Protein AF-A0A954MIV6-F1 (afdb_monomer)

Structure (mmCIF, N/CA/C/O backbone):
data_AF-A0A954MIV6-F1
#
_entry.id   AF-A0A954MIV6-F1
#
loop_
_atom_site.group_PDB
_atom_site.id
_atom_site.type_symbol
_atom_site.label_atom_id
_atom_site.label_alt_id
_atom_site.label_comp_id
_atom_site.label_asym_id
_atom_site.label_entity_id
_atom_site.label_seq_id
_atom_site.pdbx_PDB_ins_code
_atom_site.Cartn_x
_atom_site.Cartn_y
_atom_site.Cartn_z
_atom_site.occupancy
_atom_site.B_iso_or_equiv
_atom_site.auth_seq_id
_atom_site.auth_comp_id
_atom_site.auth_asym_id
_atom_site.auth_atom_id
_atom_site.pdbx_PDB_model_num
ATOM 1 N N . MET A 1 1 ? 10.932 -16.210 3.786 1.00 71.81 1 MET A N 1
ATOM 2 C CA . MET A 1 1 ? 9.570 -15.632 3.688 1.00 71.81 1 MET A CA 1
ATOM 3 C C . MET A 1 1 ? 9.757 -14.130 3.556 1.00 71.81 1 MET A C 1
ATOM 5 O O . MET A 1 1 ? 10.666 -13.630 4.207 1.00 71.81 1 MET A O 1
ATOM 9 N N . PRO A 1 2 ? 9.022 -13.441 2.677 1.00 82.50 2 PRO A N 1
ATOM 10 C CA . PRO A 1 2 ? 9.177 -12.001 2.516 1.00 82.50 2 PRO A CA 1
ATOM 11 C C . PRO A 1 2 ? 8.599 -11.240 3.714 1.00 82.50 2 PRO A C 1
ATOM 13 O O . PRO A 1 2 ? 7.556 -11.612 4.259 1.00 82.50 2 PRO A O 1
ATOM 16 N N . THR A 1 3 ? 9.276 -10.167 4.100 1.00 88.56 3 THR A N 1
ATOM 17 C CA . THR A 1 3 ? 8.711 -9.108 4.937 1.00 88.56 3 THR A CA 1
ATOM 18 C C . THR A 1 3 ? 7.899 -8.179 4.045 1.00 88.56 3 THR A C 1
ATOM 20 O O . THR A 1 3 ? 8.273 -7.927 2.897 1.00 88.56 3 THR A O 1
ATOM 23 N N . TYR A 1 4 ? 6.760 -7.717 4.544 1.00 90.25 4 TYR A N 1
ATOM 24 C CA . TYR A 1 4 ? 5.925 -6.754 3.845 1.00 90.25 4 TYR A CA 1
ATOM 25 C C . TYR A 1 4 ? 5.681 -5.535 4.711 1.00 90.25 4 TYR A C 1
ATOM 27 O O . TYR A 1 4 ? 5.362 -5.664 5.893 1.00 90.25 4 TYR A O 1
ATOM 35 N N . ASP A 1 5 ? 5.714 -4.381 4.065 1.00 91.56 5 ASP A N 1
ATOM 36 C CA . ASP A 1 5 ? 5.389 -3.107 4.681 1.00 91.56 5 ASP A CA 1
ATOM 37 C C . ASP A 1 5 ? 3.873 -2.919 4.689 1.00 91.56 5 ASP A C 1
ATOM 39 O O . ASP A 1 5 ? 3.178 -3.202 3.707 1.00 91.56 5 ASP A O 1
ATOM 43 N N . TYR A 1 6 ? 3.339 -2.426 5.795 1.00 92.56 6 TYR A N 1
ATOM 44 C CA . TYR A 1 6 ? 1.932 -2.102 5.961 1.00 92.56 6 TYR A CA 1
ATOM 45 C C . TYR A 1 6 ? 1.775 -0.663 6.438 1.00 92.56 6 TYR A C 1
ATOM 47 O O . TYR A 1 6 ? 2.549 -0.182 7.255 1.00 92.56 6 TYR A O 1
ATOM 55 N N . GLU A 1 7 ? 0.731 0.012 5.960 1.00 93.06 7 GLU A N 1
ATOM 56 C CA . GLU A 1 7 ? 0.286 1.314 6.451 1.00 93.06 7 GLU A CA 1
ATOM 57 C C . GLU A 1 7 ? -1.177 1.237 6.883 1.00 93.06 7 GLU A C 1
ATOM 59 O O . GLU A 1 7 ? -2.042 0.710 6.175 1.00 93.06 7 GLU A O 1
ATOM 64 N N . CYS A 1 8 ? -1.494 1.817 8.039 1.00 94.25 8 CYS A N 1
ATOM 65 C CA . CYS A 1 8 ? -2.877 2.031 8.433 1.00 94.25 8 CYS A CA 1
ATOM 66 C C . CYS A 1 8 ? -3.419 3.345 7.860 1.00 94.25 8 CYS A C 1
ATOM 68 O O . CYS A 1 8 ? -2.977 4.425 8.238 1.00 94.25 8 CYS A O 1
ATOM 70 N N . GLN A 1 9 ? -4.494 3.288 7.072 1.00 93.25 9 GLN A N 1
ATOM 71 C CA . GLN A 1 9 ? -5.155 4.495 6.550 1.00 93.25 9 GLN A CA 1
ATOM 72 C C . GLN A 1 9 ? -5.870 5.334 7.631 1.00 93.25 9 GLN A C 1
ATOM 74 O O . GLN A 1 9 ? -6.328 6.434 7.342 1.00 93.25 9 GLN A O 1
ATOM 79 N N . ALA A 1 10 ? -6.021 4.826 8.863 1.00 92.12 10 ALA A N 1
ATOM 80 C CA . ALA A 1 10 ? -6.712 5.535 9.945 1.00 92.12 10 ALA A CA 1
ATOM 81 C C . ALA A 1 10 ? -5.777 6.355 10.843 1.00 92.12 10 ALA A C 1
ATOM 83 O O . ALA A 1 10 ? -6.129 7.469 11.212 1.00 92.12 10 ALA A O 1
ATOM 84 N N . CYS A 1 11 ? -4.635 5.786 11.233 1.00 92.75 11 CYS A N 1
ATOM 85 C CA . CYS A 1 11 ? -3.666 6.429 12.128 1.00 92.75 11 CYS A CA 1
ATOM 86 C C . CYS A 1 11 ? -2.315 6.702 11.461 1.00 92.75 11 CYS A C 1
ATOM 88 O O . CYS A 1 11 ? -1.423 7.220 12.119 1.00 92.75 11 CYS A O 1
ATOM 90 N N . LYS A 1 12 ? -2.153 6.339 10.180 1.00 92.88 12 LYS A N 1
ATOM 91 C CA . LYS A 1 12 ? -0.918 6.502 9.396 1.00 92.88 12 LYS A CA 1
ATOM 92 C C . LYS A 1 12 ? 0.314 5.814 9.987 1.00 92.88 12 LYS A C 1
ATOM 94 O O . LYS A 1 12 ? 1.430 6.075 9.562 1.00 92.88 12 LYS A O 1
ATOM 99 N N . HIS A 1 13 ? 0.108 4.881 10.913 1.00 93.12 13 HIS A N 1
ATOM 100 C CA . HIS A 1 13 ? 1.173 4.034 1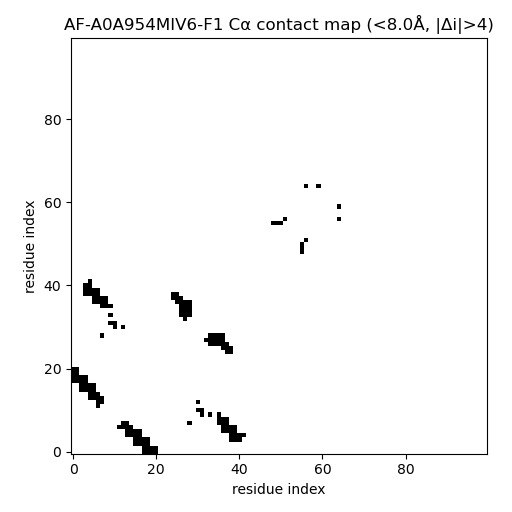1.421 1.00 93.12 13 HIS A CA 1
ATOM 101 C C . HIS A 1 13 ? 1.643 3.058 10.340 1.00 93.12 13 HIS A C 1
ATOM 103 O O . HIS A 1 13 ? 0.809 2.396 9.707 1.00 93.12 13 HIS A O 1
ATOM 109 N N . GLN A 1 14 ? 2.960 2.979 10.163 1.00 93.50 14 GLN A N 1
ATOM 110 C CA . GLN A 1 14 ? 3.630 2.064 9.252 1.00 93.50 14 GLN A CA 1
ATOM 111 C C . GLN A 1 14 ? 4.399 1.011 10.049 1.00 93.50 14 GLN A C 1
ATOM 113 O O . GLN A 1 14 ? 5.041 1.348 11.043 1.00 93.50 14 GLN A O 1
ATOM 118 N N . TRP A 1 15 ? 4.319 -0.248 9.626 1.00 93.00 15 TRP A N 1
ATOM 119 C CA . TRP A 1 15 ? 5.036 -1.354 10.258 1.00 93.00 15 TRP A CA 1
ATOM 120 C C . TRP A 1 15 ? 5.401 -2.428 9.239 1.00 93.00 15 TRP A C 1
ATOM 122 O O . TRP A 1 15 ? 4.745 -2.569 8.206 1.00 93.00 15 TRP A O 1
ATOM 132 N N . GLU A 1 16 ? 6.427 -3.206 9.559 1.00 92.25 16 GLU A N 1
ATOM 133 C CA . GLU A 1 16 ? 6.831 -4.372 8.781 1.00 92.25 16 GLU A CA 1
ATOM 134 C C . GLU A 1 16 ? 6.283 -5.642 9.427 1.00 92.25 16 GLU A C 1
ATOM 136 O O . GLU A 1 16 ? 6.298 -5.793 10.649 1.00 92.25 16 GLU A O 1
ATOM 141 N N . GLU A 1 17 ? 5.808 -6.575 8.607 1.00 90.25 17 GLU A N 1
ATOM 142 C CA . GLU A 1 17 ? 5.317 -7.864 9.082 1.00 90.25 17 GLU A CA 1
ATOM 143 C C . GLU A 1 17 ? 5.826 -9.006 8.208 1.00 90.25 17 GLU A C 1
ATOM 145 O O . GLU A 1 17 ? 5.820 -8.946 6.972 1.00 90.25 17 GLU A O 1
ATOM 150 N N . PHE A 1 18 ? 6.228 -10.094 8.858 1.00 90.25 18 PHE A N 1
ATOM 151 C CA . PHE A 1 18 ? 6.699 -11.286 8.176 1.00 90.25 18 PHE A CA 1
ATOM 152 C C . PHE A 1 18 ? 5.513 -12.153 7.752 1.00 90.25 18 PHE A C 1
ATOM 154 O O . PHE A 1 18 ? 4.819 -12.741 8.582 1.00 90.25 18 PHE A O 1
ATOM 161 N N . GLN A 1 19 ? 5.270 -12.268 6.443 1.00 89.19 19 GLN A N 1
ATOM 162 C CA . GLN A 1 19 ? 4.095 -12.977 5.944 1.00 89.19 19 GLN A CA 1
ATOM 163 C C . GLN A 1 19 ? 4.427 -13.968 4.827 1.00 89.19 19 GLN A C 1
ATOM 165 O O . GLN A 1 19 ? 5.271 -13.746 3.961 1.00 89.19 19 GLN A O 1
ATOM 170 N N . SER A 1 20 ? 3.704 -15.091 4.813 1.00 88.75 20 SER A N 1
ATOM 171 C CA . SER A 1 20 ? 3.744 -16.018 3.683 1.00 88.75 20 SER A CA 1
ATOM 172 C C . SER A 1 20 ? 3.168 -15.360 2.437 1.00 88.75 20 SER A C 1
ATOM 174 O O . SER A 1 20 ? 2.110 -14.741 2.506 1.00 88.75 20 SER A O 1
ATOM 176 N N . ILE A 1 21 ? 3.766 -15.622 1.275 1.00 85.38 21 ILE A N 1
ATOM 177 C CA . ILE A 1 21 ? 3.223 -15.199 -0.028 1.00 85.38 21 ILE A CA 1
ATOM 178 C C . ILE A 1 21 ? 1.795 -15.732 -0.243 1.00 85.38 21 ILE A C 1
ATOM 180 O O . ILE A 1 21 ? 0.980 -15.080 -0.889 1.00 85.38 21 ILE A O 1
ATOM 184 N N . LYS A 1 22 ? 1.475 -16.910 0.312 1.00 88.31 22 LYS A N 1
ATOM 185 C CA . LYS A 1 22 ? 0.152 -17.546 0.189 1.00 88.31 22 LYS A CA 1
ATOM 186 C C . LYS A 1 22 ? -0.866 -17.065 1.230 1.00 88.31 22 LYS A C 1
ATOM 188 O O . LYS A 1 22 ? -2.035 -17.436 1.147 1.00 88.31 22 LYS A O 1
ATOM 193 N N . ALA A 1 23 ? -0.438 -16.312 2.241 1.00 86.25 23 ALA A N 1
ATOM 194 C CA . ALA A 1 23 ? -1.327 -15.880 3.311 1.00 86.25 23 ALA A CA 1
ATOM 195 C C . ALA A 1 23 ? -2.143 -14.647 2.894 1.00 86.25 23 ALA A C 1
ATOM 197 O O . ALA A 1 23 ? -1.733 -13.848 2.054 1.00 86.25 23 ALA A O 1
ATOM 198 N N . LYS A 1 24 ? -3.329 -14.497 3.494 1.00 87.75 24 LYS A N 1
ATOM 199 C CA . LYS A 1 24 ? -4.192 -13.331 3.265 1.00 87.75 24 LYS A CA 1
ATOM 200 C C . LYS A 1 24 ? -3.578 -12.087 3.920 1.00 87.75 24 LYS A C 1
ATOM 202 O O . LYS A 1 24 ? -3.095 -12.199 5.044 1.00 87.75 24 LYS A O 1
ATOM 207 N N . PRO A 1 25 ? -3.649 -10.905 3.285 1.00 86.94 25 PRO A N 1
ATOM 208 C CA . PRO A 1 25 ? -3.095 -9.676 3.843 1.00 86.94 25 PRO A CA 1
ATOM 209 C C . PRO A 1 25 ? -3.782 -9.295 5.157 1.00 86.94 25 PRO A C 1
ATOM 211 O O . PRO A 1 25 ? -4.990 -9.495 5.331 1.00 86.94 25 PRO A O 1
ATOM 214 N N . ILE A 1 26 ? -3.004 -8.727 6.074 1.00 88.56 26 ILE A N 1
ATOM 215 C CA . ILE A 1 26 ? -3.502 -8.286 7.377 1.00 88.56 26 ILE A CA 1
ATOM 216 C C . ILE A 1 26 ? -4.326 -7.018 7.185 1.00 88.56 26 ILE A C 1
ATOM 218 O O . ILE A 1 26 ? -3.916 -6.091 6.495 1.00 88.56 26 ILE A O 1
ATOM 222 N N . LYS A 1 27 ? -5.515 -6.991 7.794 1.00 91.31 27 LYS A N 1
ATOM 223 C CA . LYS A 1 27 ? -6.423 -5.835 7.744 1.00 91.31 27 LYS A CA 1
ATOM 224 C C . LYS A 1 27 ? -6.425 -5.026 9.036 1.00 91.31 27 LYS A C 1
ATOM 226 O O . LYS A 1 27 ? -6.773 -3.850 8.999 1.00 91.31 27 LYS A O 1
ATOM 231 N N . LYS A 1 28 ? -6.052 -5.640 10.160 1.00 92.06 28 LYS A N 1
ATOM 232 C CA . LYS A 1 28 ? -6.098 -5.032 11.491 1.00 92.06 28 LYS A CA 1
ATOM 233 C C . LYS A 1 28 ? -4.797 -4.290 11.779 1.00 92.06 28 LYS A C 1
ATOM 235 O O . LYS A 1 28 ? -3.724 -4.859 11.631 1.00 92.06 28 LYS A O 1
ATOM 240 N N . CYS A 1 29 ? -4.905 -3.034 12.190 1.00 92.88 29 CYS A N 1
ATOM 241 C CA . CYS A 1 29 ? -3.760 -2.255 12.646 1.00 92.88 29 CYS A CA 1
ATOM 242 C C . CYS A 1 29 ? -3.404 -2.616 14.103 1.00 92.88 29 CYS A C 1
ATOM 244 O O . CYS A 1 29 ? -4.327 -2.667 14.924 1.00 92.88 29 CYS A O 1
ATOM 246 N N . PRO A 1 30 ? -2.116 -2.835 14.434 1.00 91.44 30 PRO A N 1
ATOM 247 C CA . PRO A 1 30 ? -1.681 -3.125 15.802 1.00 91.44 30 PRO A CA 1
ATOM 248 C C . PRO A 1 30 ? -1.857 -1.928 16.751 1.00 91.44 30 PRO A C 1
ATOM 250 O O . PRO A 1 30 ? -2.267 -2.124 17.887 1.00 91.44 30 PRO A O 1
ATOM 253 N N . GLU A 1 31 ? -1.666 -0.697 16.266 1.00 92.12 31 GLU A N 1
ATOM 254 C CA . GLU A 1 31 ? -1.760 0.521 17.087 1.00 92.12 31 GLU A CA 1
ATOM 255 C C . GLU A 1 31 ? -3.201 0.922 17.426 1.00 92.12 31 GLU A C 1
ATOM 257 O O . GLU A 1 31 ? -3.549 1.161 18.576 1.00 92.12 31 GLU A O 1
ATOM 262 N N . CYS A 1 32 ? -4.075 1.018 16.418 1.00 91.56 32 CYS A N 1
ATOM 263 C CA . CYS A 1 32 ? -5.426 1.565 16.609 1.00 91.56 32 CYS A CA 1
ATOM 264 C C . CYS A 1 32 ? -6.544 0.515 16.592 1.00 91.56 32 CYS A C 1
ATOM 266 O O . CYS A 1 32 ? -7.716 0.862 16.740 1.00 91.56 32 CYS A O 1
ATOM 268 N N . GLY A 1 33 ? -6.224 -0.753 16.315 1.00 88.69 33 GLY A N 1
ATOM 269 C CA . GLY A 1 33 ? -7.190 -1.855 16.247 1.00 88.69 33 GLY A CA 1
ATOM 270 C C . GLY A 1 33 ? -8.186 -1.797 15.079 1.00 88.69 33 GLY A C 1
ATOM 271 O O . GLY A 1 33 ? -8.965 -2.734 14.900 1.00 88.69 33 GLY A O 1
ATOM 272 N N . LYS A 1 34 ? -8.175 -0.735 14.262 1.00 90.62 34 LYS A N 1
ATOM 273 C CA . LYS A 1 34 ? -9.089 -0.563 13.122 1.00 90.62 34 LYS A CA 1
ATOM 274 C C . LYS A 1 34 ? -8.679 -1.454 11.950 1.00 90.62 34 LYS A C 1
ATOM 276 O O . LYS A 1 34 ? -7.495 -1.619 11.655 1.00 90.62 34 LYS A O 1
ATOM 281 N N . ASN A 1 35 ? -9.671 -1.949 11.211 1.00 91.56 35 ASN A N 1
ATOM 282 C CA . ASN A 1 35 ? -9.475 -2.803 10.036 1.00 91.56 35 ASN A CA 1
ATOM 283 C C . ASN A 1 35 ? -9.155 -2.001 8.756 1.00 91.56 35 ASN A C 1
ATOM 285 O O . ASN A 1 35 ? -9.816 -2.164 7.731 1.00 91.56 35 ASN A O 1
ATOM 289 N N . LYS A 1 36 ? -8.189 -1.079 8.838 1.00 92.19 36 LYS A N 1
ATOM 290 C CA . LYS A 1 36 ? -7.764 -0.200 7.733 1.00 92.19 36 LYS A CA 1
ATOM 291 C C . LYS A 1 36 ? -6.271 -0.334 7.399 1.00 92.19 36 LYS A C 1
ATOM 293 O O . LYS A 1 36 ? -5.672 0.622 6.913 1.00 92.19 36 LYS A O 1
ATOM 298 N N . ALA A 1 37 ? -5.666 -1.483 7.695 1.00 92.50 37 ALA A N 1
ATOM 299 C CA . ALA A 1 37 ? -4.310 -1.808 7.262 1.00 92.50 37 ALA A CA 1
ATOM 300 C C . ALA A 1 37 ? -4.281 -2.106 5.756 1.00 92.50 37 ALA A C 1
ATOM 302 O O . ALA A 1 37 ? -5.136 -2.837 5.247 1.00 92.50 37 ALA A O 1
ATOM 303 N N . GLN A 1 38 ? -3.297 -1.554 5.054 1.00 90.94 38 GLN A N 1
ATOM 304 C CA . GLN A 1 38 ? -3.011 -1.838 3.654 1.00 90.94 38 GLN A CA 1
ATOM 305 C C . GLN A 1 38 ? -1.540 -2.179 3.492 1.00 90.94 38 GLN A C 1
ATOM 307 O O . GLN A 1 38 ? -0.684 -1.523 4.071 1.00 90.94 38 GLN A O 1
ATOM 312 N N . ARG A 1 39 ? -1.258 -3.201 2.685 1.00 90.69 39 ARG A N 1
ATOM 313 C CA . ARG A 1 39 ? 0.110 -3.564 2.337 1.00 90.69 39 ARG A CA 1
ATOM 314 C C . ARG A 1 39 ? 0.670 -2.538 1.357 1.00 90.69 39 ARG A C 1
ATOM 316 O O . A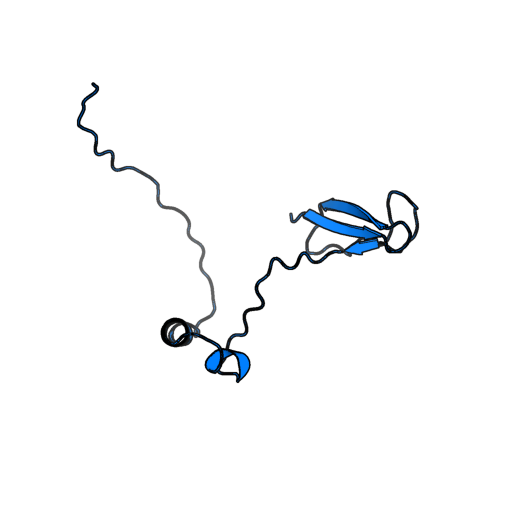RG A 1 39 ? 0.104 -2.359 0.277 1.00 90.69 39 ARG A O 1
ATOM 323 N N . LEU A 1 40 ? 1.764 -1.895 1.730 1.00 88.31 40 LEU A N 1
ATOM 324 C CA . LEU A 1 40 ? 2.545 -1.031 0.863 1.00 88.31 40 LEU A CA 1
ATOM 325 C C . LEU A 1 40 ? 3.322 -1.912 -0.118 1.00 88.31 40 LEU A C 1
ATOM 327 O O . LEU A 1 40 ? 4.029 -2.845 0.259 1.00 88.31 40 LEU A O 1
ATOM 331 N N . ILE A 1 41 ? 3.150 -1.639 -1.408 1.00 80.88 41 ILE A N 1
ATOM 332 C CA . ILE A 1 41 ? 3.980 -2.230 -2.454 1.00 80.88 41 ILE A CA 1
ATOM 333 C C . ILE A 1 41 ? 5.069 -1.203 -2.720 1.00 80.88 41 ILE A C 1
ATOM 335 O O . ILE A 1 41 ? 4.839 -0.234 -3.442 1.00 80.88 41 ILE A O 1
ATOM 339 N N . SER A 1 42 ? 6.227 -1.373 -2.081 1.00 69.00 42 SER A N 1
ATOM 340 C CA . SER A 1 42 ? 7.366 -0.496 -2.333 1.00 69.00 42 SER A CA 1
ATOM 341 C C . SER A 1 42 ? 7.776 -0.631 -3.804 1.00 69.00 42 SER A C 1
ATOM 343 O O . SER A 1 42 ? 7.963 -1.741 -4.307 1.00 69.00 42 SER A O 1
ATOM 345 N N . GLY A 1 43 ? 7.845 0.495 -4.519 1.00 63.91 43 GLY A N 1
ATOM 346 C CA . GLY A 1 43 ? 8.001 0.591 -5.979 1.00 63.91 43 GLY A CA 1
ATOM 347 C C . GLY A 1 43 ? 9.351 0.126 -6.540 1.00 63.91 43 GLY A C 1
ATOM 348 O O . GLY A 1 43 ? 9.740 0.559 -7.619 1.00 63.91 43 GLY A O 1
ATOM 349 N N . GLY A 1 44 ? 10.076 -0.744 -5.833 1.00 62.22 44 GLY A N 1
ATOM 350 C CA . GLY A 1 44 ? 11.398 -1.245 -6.220 1.00 62.22 44 GLY A CA 1
ATOM 351 C C . GLY A 1 44 ? 11.398 -2.217 -7.406 1.00 62.22 44 GLY A C 1
ATOM 352 O O . GLY A 1 44 ? 12.462 -2.627 -7.862 1.00 62.22 44 GLY A O 1
ATOM 353 N N . GLY A 1 45 ? 10.227 -2.594 -7.926 1.00 66.12 45 GLY A N 1
ATOM 354 C CA . GLY A 1 45 ? 10.111 -3.385 -9.146 1.00 66.12 45 GLY A CA 1
ATOM 355 C C . GLY A 1 45 ? 10.075 -2.483 -10.372 1.00 66.12 45 GLY A C 1
ATOM 356 O O . GLY A 1 45 ? 9.046 -1.869 -10.649 1.00 66.12 45 GLY A O 1
ATOM 357 N N . ALA A 1 46 ? 11.168 -2.429 -11.136 1.00 69.31 46 ALA A N 1
ATOM 358 C CA . ALA A 1 46 ? 11.137 -1.822 -12.461 1.00 69.31 46 ALA A CA 1
ATOM 359 C C . ALA A 1 46 ? 10.055 -2.519 -13.305 1.00 69.31 46 ALA A C 1
ATOM 361 O O . ALA A 1 46 ? 10.102 -3.733 -13.516 1.00 69.31 46 ALA A O 1
ATOM 362 N N . ILE A 1 47 ? 9.069 -1.757 -13.782 1.00 71.25 47 ILE A N 1
ATOM 363 C CA . ILE A 1 47 ? 8.043 -2.279 -14.686 1.00 71.25 47 ILE A CA 1
ATOM 364 C C . ILE A 1 47 ? 8.713 -2.494 -16.043 1.00 71.25 47 ILE A C 1
ATOM 366 O O . ILE A 1 47 ? 8.973 -1.545 -16.783 1.00 71.25 47 ILE A O 1
ATOM 370 N N . LEU A 1 48 ? 9.037 -3.748 -16.355 1.00 73.56 48 LEU A N 1
ATOM 371 C CA . LEU A 1 48 ? 9.623 -4.117 -17.635 1.00 73.56 48 LEU A CA 1
ATOM 372 C C . LEU A 1 48 ? 8.526 -4.579 -18.593 1.00 73.56 48 LEU A C 1
ATOM 374 O O . LEU A 1 48 ? 7.983 -5.674 -18.459 1.00 73.56 48 LEU A O 1
ATOM 378 N N . PHE A 1 49 ? 8.230 -3.758 -19.595 1.00 72.44 49 PHE A N 1
ATOM 379 C CA . PHE A 1 49 ? 7.371 -4.161 -20.701 1.00 72.44 49 PHE A CA 1
ATOM 380 C C . PHE A 1 49 ? 8.193 -4.991 -21.698 1.00 72.44 49 PHE A C 1
ATOM 382 O O . PHE A 1 49 ? 9.206 -4.519 -22.214 1.00 72.44 49 PHE A O 1
ATOM 389 N N . LYS A 1 50 ? 7.778 -6.236 -21.956 1.00 73.00 50 LYS A N 1
ATOM 390 C CA . LYS A 1 50 ? 8.432 -7.152 -22.903 1.00 73.00 50 LYS A CA 1
ATOM 391 C C . LYS A 1 50 ? 7.574 -7.249 -24.169 1.00 73.00 50 LYS A C 1
ATOM 393 O O . LYS A 1 50 ? 6.404 -7.602 -24.080 1.00 73.00 50 LYS A O 1
ATOM 398 N N . GLY A 1 51 ? 8.136 -6.890 -25.326 1.00 73.12 51 GLY A N 1
ATOM 399 C CA . GLY A 1 51 ? 7.442 -6.892 -26.623 1.00 73.12 51 GLY A CA 1
ATOM 400 C C . GLY A 1 51 ? 7.855 -5.734 -27.540 1.00 73.12 51 GLY A C 1
ATOM 401 O O . GLY A 1 51 ? 8.630 -4.864 -27.151 1.00 73.12 51 GLY A O 1
ATOM 402 N N . SER A 1 52 ? 7.331 -5.708 -28.765 1.00 72.00 52 SER A N 1
ATOM 403 C CA . SER A 1 52 ? 7.528 -4.619 -29.735 1.00 72.00 52 SER A CA 1
ATOM 404 C C . SER A 1 52 ? 6.406 -3.580 -29.618 1.00 72.00 52 SER A C 1
ATOM 406 O O . SER A 1 52 ? 5.603 -3.399 -30.532 1.00 72.00 52 SER A O 1
ATOM 408 N N . GLY A 1 53 ? 6.283 -2.965 -28.442 1.00 74.94 53 GLY A N 1
ATOM 409 C CA . GLY A 1 53 ? 5.300 -1.913 -28.181 1.00 74.94 53 GLY A CA 1
ATOM 410 C C . GLY A 1 53 ? 5.884 -0.518 -28.400 1.00 74.94 53 GLY A C 1
ATOM 411 O O . GLY A 1 53 ? 7.075 -0.309 -28.171 1.00 74.94 53 GLY A O 1
ATOM 412 N N . PHE A 1 54 ? 5.027 0.443 -28.754 1.00 70.06 54 PHE A N 1
ATOM 413 C CA . PHE A 1 54 ? 5.380 1.858 -28.953 1.00 70.06 54 PHE A CA 1
ATOM 414 C C . PHE A 1 54 ? 6.256 2.423 -27.814 1.00 70.06 54 PHE A C 1
ATOM 416 O O . PHE A 1 54 ? 7.311 3.000 -28.059 1.00 70.06 54 PHE A O 1
ATOM 423 N N . TYR A 1 55 ? 5.899 2.140 -26.555 1.00 71.94 55 TYR A N 1
ATOM 424 C CA . TYR A 1 55 ? 6.639 2.602 -25.371 1.00 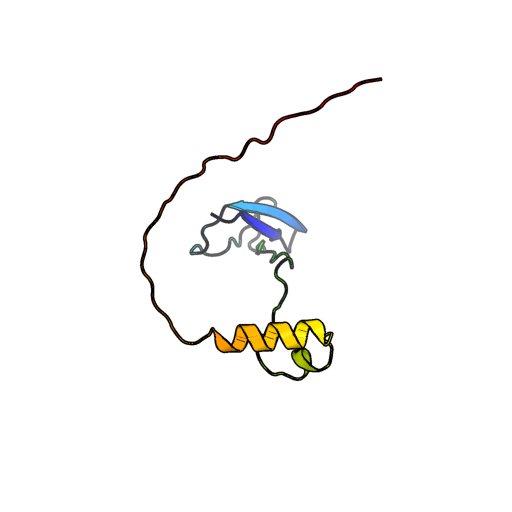71.94 55 TYR A CA 1
ATOM 425 C C . TYR A 1 55 ? 8.022 1.953 -25.168 1.00 71.94 55 TYR A C 1
ATOM 427 O O . TYR A 1 55 ? 8.821 2.449 -24.377 1.00 71.94 55 TYR A O 1
ATOM 435 N N . ILE A 1 56 ? 8.318 0.839 -25.844 1.00 71.75 56 ILE A N 1
ATOM 436 C CA . ILE A 1 56 ? 9.573 0.085 -25.687 1.00 71.75 56 ILE A CA 1
ATOM 437 C C . ILE A 1 56 ? 10.577 0.464 -26.781 1.00 71.75 56 ILE A C 1
ATOM 439 O O . ILE A 1 56 ? 11.775 0.530 -26.511 1.00 71.75 56 ILE A O 1
ATOM 443 N N . THR A 1 57 ? 10.115 0.701 -28.011 1.00 68.06 57 THR A N 1
ATOM 444 C CA . THR A 1 57 ? 10.990 0.899 -29.180 1.00 68.06 57 THR A CA 1
ATOM 445 C C . THR A 1 57 ? 11.323 2.358 -29.474 1.00 68.06 57 THR A C 1
ATOM 447 O O . THR A 1 57 ? 12.350 2.613 -30.099 1.00 68.06 57 THR A O 1
ATOM 450 N N . ASP A 1 58 ? 10.491 3.304 -29.035 1.00 71.75 58 ASP A N 1
ATOM 451 C CA . ASP A 1 58 ? 10.629 4.719 -29.408 1.00 71.75 58 ASP A CA 1
ATOM 452 C C . ASP A 1 58 ? 11.536 5.507 -28.442 1.00 71.75 58 ASP A C 1
ATOM 454 O O . ASP A 1 58 ? 12.402 6.264 -28.865 1.00 71.75 58 ASP A O 1
ATOM 458 N N . TYR A 1 59 ? 11.435 5.238 -27.135 1.00 72.69 59 TYR A N 1
ATOM 459 C CA . TYR A 1 59 ? 12.128 6.008 -26.086 1.00 72.69 59 TYR A CA 1
ATOM 460 C C . TYR A 1 59 ? 13.468 5.423 -25.615 1.00 72.69 59 TYR A C 1
ATOM 462 O O . TYR A 1 59 ? 14.117 5.988 -24.733 1.00 72.69 59 TYR A O 1
ATOM 470 N N . ARG A 1 60 ? 13.885 4.263 -26.132 1.00 73.44 60 ARG A N 1
ATOM 471 C CA . ARG A 1 60 ? 15.072 3.547 -25.631 1.00 73.44 60 ARG A CA 1
ATOM 472 C C . ARG A 1 60 ? 16.281 3.768 -26.529 1.00 73.44 60 ARG A C 1
ATOM 474 O O . ARG A 1 60 ? 16.141 3.863 -27.744 1.00 73.44 60 ARG A O 1
ATOM 481 N N . SER A 1 61 ? 17.469 3.803 -25.926 1.00 76.94 61 SER A N 1
ATOM 482 C CA . SER A 1 61 ? 18.734 3.927 -26.654 1.00 76.94 61 SER A CA 1
ATOM 483 C C . SER A 1 61 ? 18.950 2.749 -27.608 1.00 76.94 61 SER A C 1
ATOM 485 O O . SER A 1 61 ? 18.535 1.620 -27.327 1.00 76.94 61 SER A O 1
ATOM 487 N N . ASP A 1 62 ? 19.644 2.985 -28.720 1.00 71.94 62 ASP A N 1
ATOM 488 C CA . ASP A 1 62 ? 19.894 1.953 -29.737 1.00 71.94 62 ASP A CA 1
ATOM 489 C C . ASP A 1 62 ? 20.674 0.749 -29.185 1.00 71.94 62 ASP A C 1
ATOM 491 O O . ASP A 1 62 ? 20.440 -0.392 -29.586 1.00 71.94 62 ASP A O 1
ATOM 495 N N . SER A 1 63 ? 21.512 0.976 -28.169 1.00 73.75 63 SER A N 1
ATOM 496 C CA . SER A 1 63 ? 22.209 -0.065 -27.407 1.00 73.75 63 SER A CA 1
ATOM 497 C C . SER A 1 63 ? 21.262 -1.026 -26.674 1.00 73.75 63 SER A C 1
ATOM 499 O O . SER A 1 63 ? 21.531 -2.224 -26.605 1.00 73.75 63 SER A O 1
ATOM 501 N N . TYR A 1 64 ? 20.114 -0.550 -26.181 1.00 73.94 64 TYR A N 1
ATOM 502 C CA . TYR A 1 64 ? 19.112 -1.413 -25.553 1.00 73.94 64 TYR A CA 1
ATOM 503 C C . TYR A 1 64 ? 18.318 -2.227 -26.588 1.00 73.94 64 TYR A C 1
ATOM 505 O O . TYR A 1 64 ? 17.997 -3.392 -26.349 1.00 73.94 64 TYR A O 1
ATOM 513 N N . LYS A 1 65 ? 18.026 -1.640 -27.757 1.00 69.38 65 LYS A N 1
ATOM 514 C CA . LYS A 1 65 ? 17.283 -2.307 -28.846 1.00 69.38 65 LYS A CA 1
ATOM 515 C C . LYS A 1 65 ? 18.027 -3.539 -29.376 1.00 69.38 65 LYS A C 1
ATOM 517 O O . LYS A 1 65 ? 17.403 -4.564 -29.666 1.00 69.38 65 LYS A O 1
ATOM 522 N N . GLN A 1 66 ? 19.357 -3.466 -29.444 1.00 70.69 66 GLN A N 1
ATOM 523 C CA . GLN A 1 66 ? 20.207 -4.596 -29.834 1.00 70.69 66 GLN A CA 1
ATOM 524 C C . GLN A 1 66 ? 20.162 -5.732 -28.800 1.00 70.69 66 GLN A C 1
ATOM 526 O O . GLN A 1 66 ? 19.977 -6.890 -29.173 1.00 70.69 66 GLN A O 1
ATOM 531 N N . GLY A 1 67 ? 20.225 -5.409 -27.502 1.00 69.19 67 GLY A N 1
ATOM 532 C CA . GLY A 1 67 ? 20.097 -6.398 -26.424 1.00 69.19 67 GLY A CA 1
ATOM 533 C C . GLY A 1 67 ? 18.718 -7.069 -26.372 1.00 69.19 67 GLY A C 1
ATOM 534 O O . GLY A 1 67 ? 18.624 -8.285 -26.218 1.00 69.19 67 GLY A O 1
ATOM 535 N N . ALA A 1 68 ? 17.640 -6.308 -26.587 1.00 66.12 68 ALA A N 1
ATOM 536 C CA . ALA A 1 68 ? 16.276 -6.845 -26.621 1.00 66.12 68 ALA A CA 1
ATOM 537 C C . ALA A 1 68 ? 16.044 -7.827 -27.787 1.00 66.12 68 ALA A C 1
ATOM 539 O O . AL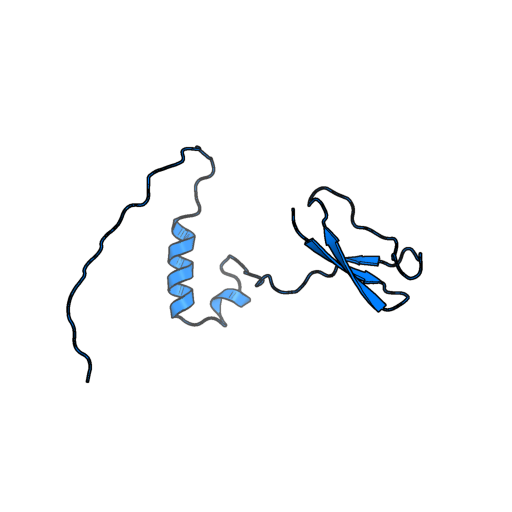A A 1 68 ? 15.293 -8.792 -27.645 1.00 66.12 68 ALA A O 1
ATOM 540 N N . SER A 1 69 ? 16.716 -7.612 -28.923 1.00 62.53 69 SER A N 1
ATOM 541 C CA . SER A 1 69 ? 16.647 -8.505 -30.089 1.00 62.53 69 SER A CA 1
ATOM 542 C C . SER A 1 69 ? 17.391 -9.827 -29.868 1.00 62.53 69 SER A C 1
ATOM 544 O O . SER A 1 69 ? 17.008 -10.847 -30.438 1.00 62.53 69 SER A O 1
ATOM 546 N N . ALA A 1 70 ? 18.431 -9.828 -29.027 1.00 63.94 70 ALA A N 1
ATOM 547 C CA . ALA A 1 70 ? 19.147 -11.040 -28.633 1.00 63.94 70 ALA A CA 1
ATOM 548 C C . ALA A 1 70 ? 18.324 -11.896 -27.651 1.00 63.94 70 ALA A C 1
ATOM 550 O O . ALA A 1 70 ? 18.259 -13.112 -27.807 1.00 63.94 70 ALA A O 1
ATOM 551 N N . ASP A 1 71 ? 17.627 -11.260 -26.705 1.00 60.81 71 ASP A N 1
ATOM 552 C CA . ASP A 1 71 ? 16.804 -11.935 -25.688 1.00 60.81 71 ASP A CA 1
ATOM 553 C C . ASP A 1 71 ? 15.489 -12.518 -26.253 1.00 60.81 71 ASP A C 1
ATOM 555 O O . ASP A 1 71 ? 14.923 -13.467 -25.714 1.00 60.81 71 ASP A O 1
ATOM 559 N N . ALA A 1 72 ? 15.000 -11.990 -27.381 1.00 58.03 72 ALA A N 1
ATOM 560 C CA . ALA A 1 72 ? 13.838 -12.536 -28.087 1.00 58.03 72 ALA A CA 1
ATOM 561 C C . ALA A 1 72 ? 14.124 -13.876 -28.797 1.00 58.03 72 ALA A C 1
ATOM 563 O O . ALA A 1 72 ? 13.185 -14.609 -29.105 1.00 58.03 72 ALA A O 1
ATOM 564 N N . LYS A 1 73 ? 15.397 -14.225 -29.047 1.00 53.59 73 LYS A N 1
ATOM 565 C CA . LYS A 1 73 ? 15.778 -15.469 -29.743 1.00 53.59 73 LYS A CA 1
ATOM 566 C C . LYS A 1 73 ? 15.942 -16.689 -28.830 1.00 53.59 73 LYS A C 1
ATOM 568 O O . LYS A 1 73 ? 16.104 -17.791 -29.340 1.00 53.59 73 LYS A O 1
ATOM 573 N N . THR A 1 74 ? 15.865 -16.523 -27.513 1.00 49.84 74 THR A N 1
ATOM 574 C CA . THR A 1 74 ? 16.061 -17.600 -26.521 1.00 49.84 74 THR A CA 1
ATOM 575 C C . THR A 1 74 ? 14.785 -17.988 -25.761 1.00 49.84 74 THR A C 1
ATOM 577 O O . THR A 1 74 ? 14.832 -18.824 -24.866 1.00 49.84 74 THR A O 1
ATOM 580 N N . GLY A 1 75 ? 13.624 -17.430 -26.123 1.00 47.66 75 GLY A N 1
ATOM 581 C CA . GLY A 1 75 ? 12.349 -17.605 -25.412 1.00 47.66 75 GLY A CA 1
ATOM 582 C C . GLY A 1 75 ? 11.399 -18.680 -25.959 1.00 47.66 75 GLY A C 1
ATOM 583 O O . GLY A 1 75 ? 10.189 -18.467 -25.953 1.00 47.66 75 GLY A O 1
ATOM 584 N N . SER A 1 76 ? 11.901 -19.809 -26.459 1.00 45.91 76 SER A N 1
ATOM 585 C CA . SER A 1 76 ? 11.084 -20.993 -26.778 1.00 45.91 76 SER A CA 1
ATOM 586 C C . SER A 1 76 ? 11.778 -22.251 -26.273 1.00 45.91 76 SER A C 1
ATOM 588 O O . SER A 1 76 ? 12.471 -22.903 -27.036 1.00 45.91 76 SER A O 1
ATOM 590 N N . ASP A 1 77 ? 11.660 -22.526 -24.972 1.00 37.59 77 ASP A N 1
ATOM 591 C CA . ASP A 1 77 ? 11.226 -23.836 -24.470 1.00 37.59 77 ASP A CA 1
ATOM 592 C C . ASP A 1 77 ? 11.040 -23.801 -22.943 1.00 37.59 77 ASP A C 1
ATOM 594 O O . ASP A 1 77 ? 11.807 -23.179 -22.210 1.00 37.59 77 ASP A O 1
ATOM 598 N N . SER A 1 78 ? 9.988 -24.456 -22.457 1.00 44.56 78 SER A N 1
ATOM 599 C CA . SER A 1 78 ? 9.687 -24.638 -21.036 1.00 44.56 78 SER A CA 1
ATOM 600 C C . SER A 1 78 ? 9.820 -26.117 -20.677 1.00 44.56 78 SER A C 1
ATOM 602 O O . SER A 1 78 ? 8.979 -26.880 -21.137 1.00 44.56 78 SER A O 1
ATOM 604 N N . LYS A 1 79 ? 10.764 -26.506 -19.798 1.00 38.31 79 LYS A N 1
ATOM 605 C CA . LYS A 1 79 ? 10.581 -27.376 -18.596 1.00 38.31 79 LYS A CA 1
ATOM 606 C C . LYS A 1 79 ? 11.912 -27.902 -17.996 1.00 38.31 79 LYS A C 1
ATOM 608 O O . LYS A 1 79 ? 12.945 -27.799 -18.642 1.00 38.31 79 LYS A O 1
ATOM 613 N N . PRO A 1 80 ? 11.898 -28.394 -16.731 1.00 59.12 80 PRO A N 1
ATOM 614 C CA . PRO A 1 80 ? 13.000 -28.318 -15.775 1.00 59.12 80 PRO A CA 1
ATOM 615 C C . PRO A 1 80 ? 13.822 -29.610 -15.684 1.00 59.12 80 PRO A C 1
ATOM 617 O O . PRO A 1 80 ? 13.303 -30.694 -15.945 1.00 59.12 80 PRO A O 1
ATOM 620 N N . ALA A 1 81 ? 15.043 -29.505 -15.160 1.00 32.03 81 ALA A N 1
ATOM 621 C CA . ALA A 1 81 ? 15.687 -30.583 -14.416 1.00 32.03 81 ALA A CA 1
ATOM 622 C C . ALA A 1 81 ? 16.722 -30.009 -13.439 1.00 32.03 81 ALA A C 1
ATOM 624 O O . ALA A 1 81 ? 17.589 -29.218 -13.797 1.00 32.03 81 ALA A O 1
ATOM 625 N N . ASP A 1 82 ? 16.547 -30.416 -12.190 1.00 39.50 82 ASP A N 1
ATOM 626 C CA . ASP A 1 82 ? 17.425 -30.267 -11.039 1.00 39.50 82 ASP A CA 1
ATOM 627 C C . ASP A 1 82 ? 18.783 -30.950 -11.288 1.00 39.50 82 ASP A C 1
ATOM 629 O O . ASP A 1 82 ? 18.799 -32.069 -11.799 1.00 39.50 82 ASP A O 1
ATOM 633 N N . SER A 1 83 ? 19.896 -30.291 -10.939 1.00 36.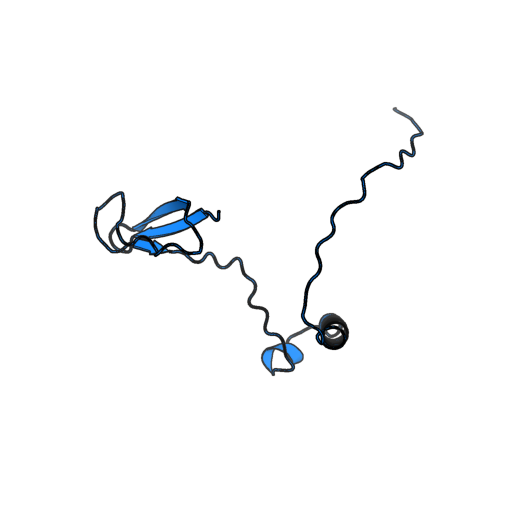97 83 SER A N 1
ATOM 634 C CA . SER A 1 83 ? 21.137 -30.907 -10.421 1.00 36.97 83 SER A CA 1
ATOM 635 C C . SER A 1 83 ? 22.170 -29.826 -10.056 1.00 36.97 83 SER A C 1
ATOM 637 O O . SER A 1 83 ? 22.887 -29.283 -10.893 1.00 36.97 83 SER A O 1
ATOM 639 N N . LYS A 1 84 ? 22.225 -29.514 -8.761 1.00 43.22 84 LYS A N 1
ATOM 640 C CA . LYS A 1 84 ? 23.374 -28.954 -8.013 1.00 43.22 84 LYS A CA 1
ATOM 641 C C . LYS A 1 84 ? 24.500 -30.022 -7.927 1.00 43.22 84 LYS A C 1
ATOM 643 O O . LYS A 1 84 ? 24.167 -31.188 -8.123 1.00 43.22 84 LYS A O 1
ATOM 648 N N . PRO A 1 85 ? 25.738 -29.771 -7.430 1.00 58.72 85 PRO A N 1
ATOM 649 C CA . PRO A 1 85 ? 26.648 -28.606 -7.422 1.00 58.72 85 PRO A CA 1
ATOM 650 C C . PRO A 1 85 ? 28.022 -28.919 -8.083 1.00 58.72 85 PRO A C 1
ATOM 652 O O . PRO A 1 85 ? 28.437 -30.067 -8.122 1.00 58.72 85 PRO A O 1
ATOM 655 N N . THR A 1 86 ? 28.818 -27.900 -8.416 1.00 32.53 86 THR A N 1
ATOM 656 C CA . THR A 1 86 ? 30.300 -28.001 -8.446 1.00 32.53 86 THR A CA 1
ATOM 657 C C . THR A 1 86 ? 30.849 -26.600 -8.188 1.00 32.53 86 THR A C 1
ATOM 659 O O . THR A 1 86 ? 30.632 -25.693 -8.981 1.00 32.53 86 THR A O 1
ATOM 662 N N . GLU A 1 87 ? 31.184 -26.283 -6.941 1.00 34.66 87 GLU A N 1
ATOM 663 C CA . GLU A 1 87 ? 32.491 -26.505 -6.306 1.00 34.66 87 GLU A CA 1
ATOM 664 C C . GLU A 1 87 ? 33.447 -25.342 -6.592 1.00 34.66 87 GLU A C 1
ATOM 666 O O . GLU A 1 87 ? 34.093 -25.234 -7.629 1.00 34.66 87 GLU A O 1
ATOM 671 N N . SER A 1 88 ? 33.476 -24.439 -5.616 1.00 45.62 88 SER A N 1
ATOM 672 C CA . SER A 1 88 ? 34.503 -23.435 -5.407 1.00 45.62 88 SER A CA 1
ATOM 673 C C . SER A 1 88 ? 35.865 -24.103 -5.249 1.00 45.62 88 SER A C 1
ATOM 675 O O . SER A 1 88 ? 35.993 -24.938 -4.356 1.00 45.62 88 SER A O 1
ATOM 677 N N . LYS A 1 89 ? 36.891 -23.649 -5.983 1.00 44.84 89 LYS A N 1
ATOM 678 C CA . LYS A 1 89 ? 38.255 -23.446 -5.454 1.00 44.84 89 LYS A CA 1
ATOM 679 C C . LYS A 1 89 ? 39.188 -22.749 -6.468 1.00 44.84 89 LYS A C 1
ATOM 681 O O . LYS A 1 89 ? 38.765 -22.501 -7.590 1.00 44.84 89 LYS A O 1
ATOM 686 N N . PRO A 1 90 ? 40.367 -22.265 -6.033 1.00 48.38 90 PRO A N 1
ATOM 687 C CA . PRO A 1 90 ? 40.728 -20.856 -6.074 1.00 48.38 90 PRO A CA 1
ATOM 688 C C . PRO A 1 90 ? 41.811 -20.577 -7.125 1.00 48.38 90 PRO A C 1
ATOM 690 O O . PRO A 1 90 ? 42.447 -21.483 -7.657 1.00 48.38 90 PRO A O 1
ATOM 693 N N . SER A 1 91 ? 42.099 -19.309 -7.383 1.00 36.44 91 SER A N 1
ATOM 694 C CA . SER A 1 91 ? 43.384 -18.930 -7.969 1.00 36.44 91 SER A CA 1
ATOM 695 C C . SER A 1 91 ? 43.903 -17.719 -7.222 1.00 36.44 91 SER A C 1
ATOM 697 O O . SER A 1 91 ? 43.585 -16.572 -7.520 1.00 36.44 91 SER A O 1
ATOM 699 N N . ASP A 1 92 ? 44.655 -18.052 -6.178 1.00 35.41 92 ASP A N 1
ATOM 700 C CA . ASP A 1 92 ? 45.718 -17.234 -5.632 1.00 35.41 92 ASP A CA 1
ATOM 701 C C . ASP A 1 92 ? 46.690 -16.882 -6.770 1.00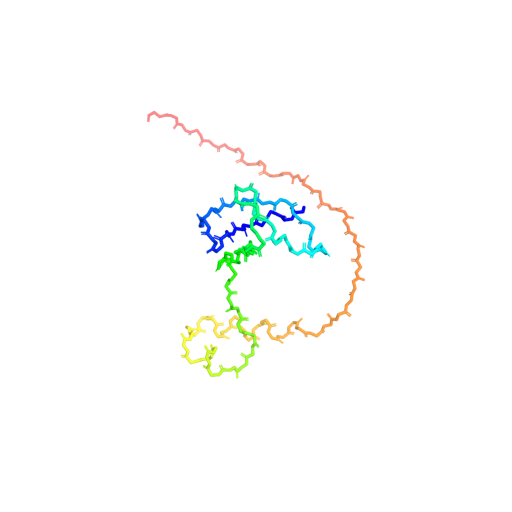 35.41 92 ASP A C 1
AT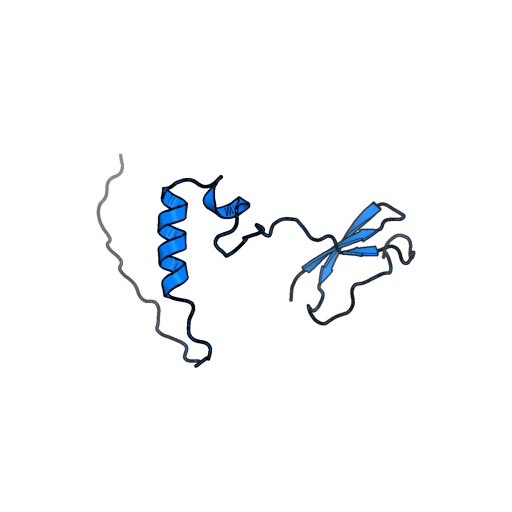OM 703 O O . ASP A 1 92 ? 47.156 -17.745 -7.515 1.00 35.41 92 ASP A O 1
ATOM 707 N N . SER A 1 93 ? 46.977 -15.600 -6.932 1.00 41.94 93 SER A N 1
ATOM 708 C CA . SER A 1 93 ? 48.213 -15.143 -7.556 1.00 41.94 93 SER A CA 1
ATOM 709 C C . SER A 1 93 ? 48.749 -14.016 -6.697 1.00 41.94 93 SER A C 1
ATOM 711 O O . SER A 1 93 ? 48.531 -12.831 -6.936 1.00 41.94 93 SER A O 1
ATOM 713 N N . SER A 1 94 ? 49.407 -14.453 -5.628 1.00 39.75 94 SER A N 1
ATOM 714 C CA . SER A 1 94 ? 50.375 -13.695 -4.856 1.00 39.75 94 SER A CA 1
ATOM 715 C C . SER A 1 94 ? 51.457 -13.046 -5.737 1.00 39.75 94 SER A C 1
ATOM 717 O O . SER A 1 94 ? 52.004 -13.688 -6.634 1.00 39.75 94 SER A O 1
ATOM 719 N N . SER A 1 95 ? 51.877 -11.847 -5.311 1.00 38.34 95 SER A N 1
ATOM 720 C CA . SER A 1 95 ? 53.278 -11.372 -5.182 1.00 38.34 95 SER A CA 1
ATOM 721 C C . SER A 1 95 ? 53.675 -10.142 -6.014 1.00 38.34 95 SER A C 1
ATOM 723 O O . SER A 1 95 ? 54.042 -10.262 -7.179 1.00 38.34 95 SER A O 1
ATOM 725 N N . LYS A 1 96 ? 53.750 -8.975 -5.353 1.00 45.44 96 LYS A N 1
ATOM 726 C CA . LYS A 1 96 ? 54.984 -8.267 -4.901 1.00 45.44 96 LYS A CA 1
ATOM 727 C C . LYS A 1 96 ? 54.617 -6.807 -4.559 1.00 45.44 96 LYS A C 1
ATOM 729 O O . LYS A 1 96 ? 54.110 -6.093 -5.409 1.00 45.44 96 LYS A O 1
ATOM 734 N N . THR A 1 97 ? 54.614 -6.411 -3.281 1.00 35.09 97 THR A N 1
ATOM 735 C CA . THR A 1 97 ? 55.745 -5.802 -2.535 1.00 35.09 97 THR A CA 1
ATOM 736 C C . THR A 1 97 ? 56.204 -4.465 -3.127 1.00 35.09 97 THR A C 1
ATOM 738 O O . THR A 1 97 ? 56.916 -4.466 -4.122 1.00 35.09 97 THR A O 1
ATOM 741 N N . SER A 1 98 ? 55.889 -3.340 -2.477 1.00 44.25 98 SER A N 1
ATOM 742 C CA . SER A 1 98 ? 56.784 -2.713 -1.487 1.00 44.25 98 SER A CA 1
ATOM 743 C C . SER A 1 98 ? 56.115 -1.506 -0.818 1.00 44.25 98 SER A C 1
ATOM 745 O O . SER A 1 98 ? 55.482 -0.698 -1.491 1.00 44.25 98 SER A O 1
ATOM 747 N N . SER A 1 99 ? 56.280 -1.406 0.502 1.00 46.03 99 SER A N 1
ATOM 748 C CA . SER A 1 99 ? 56.229 -0.144 1.243 1.00 46.03 99 SER A CA 1
ATOM 749 C C . SER A 1 99 ? 57.366 0.766 0.782 1.00 46.03 99 SER A C 1
ATOM 751 O O . SER A 1 99 ? 58.465 0.258 0.544 1.00 46.03 99 SER A O 1
ATOM 753 N N . GLU A 1 100 ? 57.106 2.066 0.685 1.00 38.00 100 GLU A N 1
ATOM 754 C CA . GLU A 1 100 ? 57.691 3.140 1.509 1.00 38.00 100 GLU A CA 1
ATOM 755 C C . GLU A 1 100 ? 56.886 4.430 1.284 1.00 38.00 100 GLU A C 1
ATOM 757 O O . GLU A 1 100 ? 56.438 4.643 0.132 1.00 38.00 100 GLU A O 1
#

Secondary structure (DSSP, 8-state):
--EEEEEETTT--EEEEE--TTSPPP-S-TTT--S-EEEE--S-S-----SS-HHHHSSS-HHHHHHHHHHTTS--------------------------

Mean predicted aligned error: 17.65 Å

pLDDT: mean 70.38, std 19.98, range [32.03, 94.25]

Solvent-accessible surface area (backbone atoms only — not comparable to full-atom values): 7085 Å² total; per-residue (Å²): 123,54,70,41,41,32,35,20,80,82,78,69,53,70,50,77,45,83,43,57,91,89,53,81,83,67,36,62,28,90,89,78,64,46,76,43,28,40,73,53,78,75,81,81,67,81,86,78,83,85,70,98,42,75,84,52,69,72,80,51,58,72,73,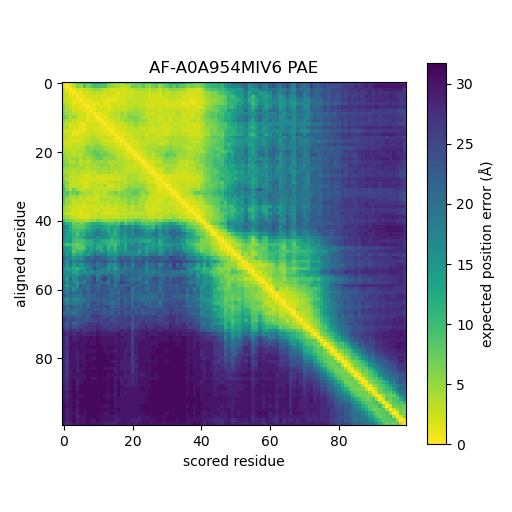55,56,56,54,54,60,59,59,66,75,71,76,82,82,89,86,90,82,92,81,86,88,84,82,92,80,88,81,88,81,84,88,82,89,80,92,132

Sequence (100 aa):
MPTYDYECQACKHQWEEFQSIKAKPIKKCPECGKNKAQRLISGGGAILFKGSGFYITDYRSDSYKQGASADAKTGSDSKPADSKPTESKPSDSSSKTSSE

Radius of gyration: 24.46 Å; Cα contacts (8 Å, |Δi|>4): 83; chains: 1; bounding box: 67×37×47 Å

Foldseek 3Di:
DDWWWKAFPPPRDIDIDDDDPPDDDQQADPPPRHRRIDTDDPPPDDPDDQDDDPVPPPPDDPVVVVVSVVVVVPPDDDDDDDDDDDDDDDDDDDDDDDDD

Nearest PDB structures (foldseek):
  7qhs-assembly1_5  TM=6.106E-0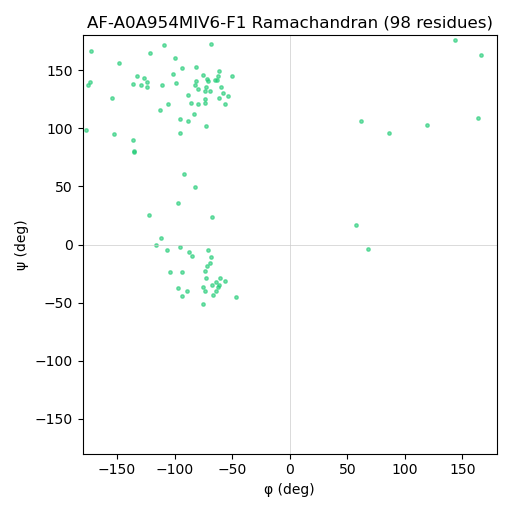1  e=1.600E+00  Saccharomyces cerevisiae
  5vi5-assembly1_J  TM=3.584E-01  e=2.372E+00  Mycolicibacterium smegmatis MC2 155